Protein AF-A0A1V3XJY3-F1 (afdb_monomer)

Nearest PDB structures (foldseek):
  5b7b-assembly1_B  TM=3.762E-01  e=3.336E+00  Influenza A virus (A/Wilson-Smith/1933(H1N1))
  6h9g-assembly1_A  TM=3.964E-01  e=6.715E+00  Influenza A virus (A/Wilson-Smith/1933(H1N1))
  4bbl-assembly1_A  TM=3.964E-01  e=6.715E+00  Influenza A virus

Mean predicted aligned error: 5.42 Å

Foldseek 3Di:
DVVVLCQLCVQQALRAVCFDDDPDPPPDTDGDPVSVVCVVLCAHPVRHGHDHPVVLVVLLVPWDWDWDDDPPDPDIDIDIDDDDPSNCSSCVSVVHDDDSDDDD

Organism: Mycobacterium kansasii (NCBI:txid1768)

Secondary structure (DSSP, 8-state):
-HHHHHHHTGGGBS--SSPPPPSSTTSPPPPPHHHHHHHHHSB-TTSPBPB-HHHHHHHHTT--EEEEE-TTSS-EEEEEPPPPHHHHHHHHHTT-PPPSS---

pLDDT: mean 90.06, std 7.47, range [50.34, 96.56]

Sequence (104 aa):
MTWHLRKAWAPLTYTDEHPPTRDNPVAPAQRSPHAHTKASRHQTTDATPLRSFRALLDHLATLTRNRIRYQDTNIEIETLTEPTHDQRRAFDLIKATIPLTIAA

Structure (mmCIF, N/CA/C/O backbone):
data_AF-A0A1V3XJY3-F1
#
_entry.id   AF-A0A1V3XJY3-F1
#
loop_
_atom_site.group_PDB
_atom_site.id
_atom_site.type_symbol
_atom_site.label_atom_id
_atom_site.label_alt_id
_atom_site.label_comp_id
_atom_site.label_asym_id
_atom_site.label_entity_id
_atom_site.label_seq_id
_atom_site.pdbx_PDB_ins_code
_atom_site.Cartn_x
_atom_site.Cartn_y
_atom_site.Cartn_z
_atom_si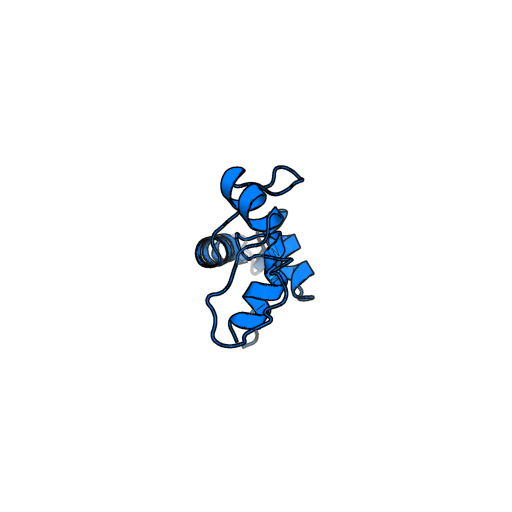te.occupancy
_atom_site.B_iso_or_equiv
_atom_site.auth_seq_id
_atom_site.auth_comp_id
_atom_site.auth_asym_id
_atom_site.auth_atom_id
_atom_site.pdbx_PDB_model_num
ATOM 1 N N . MET A 1 1 ? 6.482 -15.073 -4.087 1.00 61.75 1 MET A N 1
ATOM 2 C CA . MET A 1 1 ? 5.268 -14.234 -4.253 1.00 61.75 1 MET A CA 1
ATOM 3 C C . MET A 1 1 ? 5.535 -12.717 -4.230 1.00 61.75 1 MET A C 1
ATOM 5 O O . MET A 1 1 ? 4.597 -11.935 -4.243 1.00 61.75 1 MET A O 1
ATOM 9 N N . THR A 1 2 ? 6.792 -12.259 -4.249 1.00 86.88 2 THR A N 1
ATOM 10 C CA . THR A 1 2 ? 7.148 -10.827 -4.139 1.00 86.88 2 THR A CA 1
ATOM 11 C C . THR A 1 2 ? 6.993 -10.050 -5.447 1.00 86.88 2 THR A C 1
ATOM 13 O O . THR A 1 2 ? 6.769 -8.844 -5.420 1.00 86.88 2 THR A O 1
ATOM 16 N N . TRP A 1 3 ? 7.112 -10.725 -6.595 1.00 90.81 3 TRP A N 1
ATOM 17 C CA . TRP A 1 3 ? 7.041 -10.079 -7.9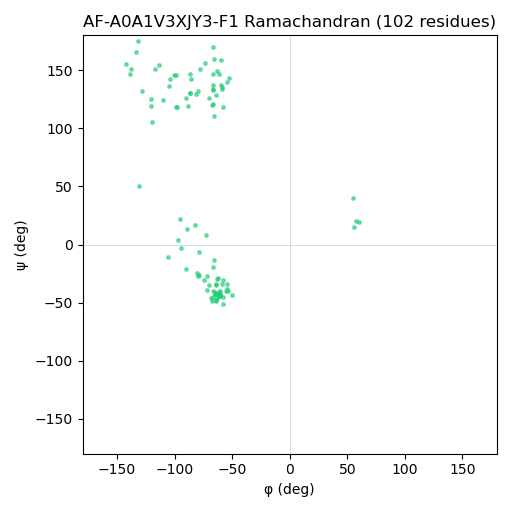09 1.00 90.81 3 TRP A CA 1
ATOM 18 C C . TRP A 1 3 ? 5.674 -9.434 -8.167 1.00 90.81 3 TRP A C 1
ATOM 20 O O . TRP A 1 3 ? 5.616 -8.271 -8.556 1.00 90.81 3 TRP A O 1
ATOM 30 N N . HIS A 1 4 ? 4.580 -10.145 -7.871 1.00 93.06 4 HIS A N 1
ATOM 31 C CA . HIS A 1 4 ? 3.222 -9.633 -8.084 1.00 93.06 4 HIS A CA 1
ATOM 32 C C . HIS A 1 4 ? 2.939 -8.375 -7.256 1.00 93.06 4 HIS A C 1
ATOM 34 O O . HIS A 1 4 ? 2.439 -7.398 -7.804 1.00 93.06 4 HIS A O 1
ATOM 40 N N . LEU A 1 5 ? 3.331 -8.357 -5.975 1.00 95.62 5 LEU A N 1
ATOM 41 C CA . LEU A 1 5 ? 3.169 -7.177 -5.118 1.00 95.62 5 LEU A CA 1
ATOM 42 C C . LEU A 1 5 ? 4.021 -6.001 -5.597 1.00 95.62 5 LEU A C 1
ATOM 44 O O . LEU A 1 5 ? 3.538 -4.877 -5.654 1.00 95.62 5 LEU A O 1
ATOM 48 N N . ARG A 1 6 ? 5.274 -6.250 -5.999 1.00 94.81 6 ARG A N 1
ATOM 49 C CA . ARG A 1 6 ? 6.141 -5.199 -6.555 1.00 94.81 6 ARG A CA 1
ATOM 50 C C . ARG A 1 6 ? 5.557 -4.588 -7.824 1.00 94.81 6 ARG A C 1
ATOM 52 O O . ARG A 1 6 ? 5.628 -3.377 -7.984 1.00 94.81 6 ARG A O 1
ATOM 59 N N . LYS A 1 7 ? 4.966 -5.412 -8.692 1.00 94.44 7 LYS A N 1
ATOM 60 C CA . LYS A 1 7 ? 4.294 -4.941 -9.905 1.00 94.44 7 LYS A CA 1
ATOM 61 C C . LYS A 1 7 ? 3.037 -4.132 -9.575 1.00 94.44 7 LYS A C 1
ATOM 63 O O . LYS A 1 7 ? 2.876 -3.040 -10.100 1.00 94.44 7 LYS A O 1
ATOM 68 N N . ALA A 1 8 ? 2.172 -4.638 -8.696 1.00 96.19 8 ALA A N 1
ATOM 69 C CA . ALA A 1 8 ? 0.925 -3.964 -8.328 1.00 96.19 8 ALA A CA 1
ATOM 70 C C . ALA A 1 8 ? 1.169 -2.628 -7.608 1.00 96.19 8 ALA A C 1
ATOM 72 O O . ALA A 1 8 ? 0.514 -1.634 -7.901 1.00 96.19 8 ALA A O 1
ATOM 73 N N . TRP A 1 9 ? 2.150 -2.576 -6.706 1.00 95.81 9 TRP A N 1
ATOM 74 C CA . TRP A 1 9 ? 2.514 -1.368 -5.958 1.00 95.81 9 TRP A CA 1
ATOM 75 C C . TRP A 1 9 ? 3.562 -0.500 -6.652 1.00 95.81 9 TRP A C 1
ATOM 77 O O . TRP A 1 9 ? 4.125 0.404 -6.027 1.00 95.81 9 TRP A O 1
ATOM 87 N N . ALA A 1 10 ? 3.842 -0.732 -7.936 1.00 95.06 10 ALA A N 1
ATOM 88 C CA . ALA A 1 10 ? 4.755 0.116 -8.685 1.00 95.06 10 ALA A CA 1
ATOM 89 C C . ALA A 1 10 ? 4.372 1.610 -8.624 1.00 95.06 10 ALA A C 1
ATOM 91 O O . ALA A 1 10 ? 5.268 2.402 -8.327 1.00 95.06 10 ALA A O 1
ATOM 92 N N . PRO A 1 11 ? 3.083 2.009 -8.692 1.00 93.56 11 PRO A N 1
ATOM 93 C CA . PRO A 1 11 ? 2.684 3.410 -8.532 1.00 93.56 11 PRO A CA 1
ATOM 94 C C . PRO A 1 11 ? 3.101 4.045 -7.195 1.00 93.56 11 PRO A C 1
ATOM 96 O O . PRO A 1 11 ? 3.412 5.231 -7.154 1.00 93.56 11 PRO A O 1
ATOM 99 N N . LEU A 1 12 ? 3.181 3.261 -6.111 1.00 94.38 12 LEU A N 1
ATOM 100 C CA . LEU A 1 12 ? 3.509 3.732 -4.753 1.00 94.38 12 LEU A CA 1
ATOM 101 C C . LEU A 1 12 ? 5.004 3.621 -4.401 1.00 94.38 12 LEU A C 1
ATOM 103 O O . LEU A 1 12 ? 5.420 4.001 -3.303 1.00 94.38 12 LEU A O 1
ATOM 107 N N . THR A 1 13 ? 5.818 3.064 -5.300 1.00 94.69 13 THR A N 1
ATOM 108 C CA . THR A 1 13 ? 7.231 2.759 -5.039 1.00 94.69 13 THR A CA 1
ATOM 109 C C . THR A 1 13 ? 8.151 3.247 -6.151 1.00 94.69 13 THR A C 1
ATOM 111 O O . THR A 1 13 ? 7.707 3.697 -7.198 1.00 94.69 13 THR A O 1
ATOM 114 N N . TYR A 1 14 ? 9.463 3.113 -5.964 1.00 94.12 14 TYR A N 1
ATOM 115 C CA . TYR A 1 14 ? 10.460 3.376 -7.014 1.00 94.12 14 TYR A CA 1
ATOM 116 C C . TYR A 1 14 ? 10.516 2.303 -8.118 1.00 94.12 14 TYR A C 1
ATOM 118 O O . TYR A 1 14 ? 11.434 2.314 -8.937 1.00 94.12 14 TYR A O 1
ATOM 126 N N . THR A 1 15 ? 9.588 1.344 -8.129 1.00 93.94 15 THR A N 1
ATOM 127 C CA . THR A 1 15 ? 9.528 0.324 -9.181 1.00 93.94 15 THR A CA 1
ATOM 128 C C . THR A 1 15 ? 9.155 0.985 -10.505 1.00 93.94 15 THR A C 1
ATOM 130 O O . THR A 1 15 ? 8.233 1.797 -10.557 1.00 93.94 15 THR A O 1
ATOM 133 N N . ASP A 1 16 ? 9.885 0.637 -11.563 1.00 92.94 16 ASP A N 1
ATOM 134 C CA . ASP A 1 16 ? 9.615 1.123 -12.913 1.00 92.94 16 ASP A CA 1
ATOM 135 C C . ASP A 1 16 ? 8.322 0.503 -13.461 1.00 92.94 16 ASP A C 1
ATOM 137 O O . ASP A 1 16 ? 8.159 -0.718 -13.467 1.00 92.94 16 ASP A O 1
ATOM 141 N N . GLU A 1 17 ? 7.406 1.358 -13.908 1.00 92.81 17 GLU A N 1
ATOM 142 C CA . GLU A 1 17 ? 6.097 0.987 -14.460 1.00 92.81 17 GLU A CA 1
ATOM 143 C C . GLU A 1 17 ? 6.152 0.766 -15.976 1.00 92.81 17 GLU A C 1
ATOM 145 O O . GLU A 1 17 ? 5.308 0.060 -16.532 1.00 92.81 17 GLU A O 1
ATOM 150 N N . HIS A 1 18 ? 7.166 1.326 -16.642 1.00 92.00 18 HIS A N 1
ATOM 151 C CA . HIS A 1 18 ? 7.305 1.314 -18.097 1.00 92.00 18 HIS A CA 1
ATOM 152 C C . HIS A 1 18 ? 8.706 0.862 -18.533 1.00 92.00 18 HIS A C 1
ATOM 154 O O . HIS A 1 18 ? 9.340 1.559 -19.330 1.00 92.00 18 HIS A O 1
ATOM 160 N N . PRO A 1 19 ? 9.222 -0.276 -18.020 1.00 89.75 19 PRO A N 1
ATOM 161 C CA . PRO A 1 19 ? 10.544 -0.745 -18.405 1.00 89.75 19 PRO A CA 1
ATOM 162 C C . PRO A 1 19 ? 10.597 -0.962 -19.928 1.00 89.75 19 PRO A C 1
ATOM 164 O O . PRO A 1 19 ? 9.661 -1.541 -20.489 1.00 89.75 19 PRO A O 1
ATOM 167 N N . PRO A 1 20 ? 11.665 -0.512 -20.610 1.00 91.50 20 PRO A N 1
ATOM 168 C CA . PRO A 1 20 ? 11.796 -0.682 -22.050 1.00 91.50 20 PRO A CA 1
ATOM 169 C C . PRO A 1 20 ? 11.872 -2.166 -22.430 1.00 91.50 20 PRO A C 1
ATOM 171 O O . PRO A 1 20 ? 12.395 -2.997 -21.678 1.00 91.50 20 PRO A O 1
ATOM 174 N N . THR A 1 21 ? 11.374 -2.494 -23.624 1.00 90.19 21 THR A N 1
ATOM 175 C CA . THR A 1 21 ? 11.513 -3.833 -24.207 1.00 90.19 21 THR A CA 1
ATOM 176 C C . THR A 1 21 ? 12.991 -4.181 -24.356 1.00 90.19 21 THR A C 1
ATOM 178 O O . THR A 1 21 ? 13.802 -3.346 -24.752 1.00 90.19 21 THR A O 1
ATOM 181 N N . ARG A 1 22 ? 13.353 -5.419 -24.013 1.00 88.12 22 ARG A N 1
ATOM 182 C CA . ARG A 1 22 ? 14.727 -5.915 -24.129 1.00 88.12 22 ARG A CA 1
ATOM 183 C C . ARG A 1 22 ? 14.867 -6.712 -25.415 1.00 88.12 22 ARG A C 1
ATOM 185 O O . ARG A 1 22 ? 14.257 -7.769 -25.530 1.00 88.12 22 ARG A O 1
ATOM 192 N N . ASP A 1 23 ? 15.731 -6.250 -26.310 1.00 89.25 23 ASP A N 1
ATOM 193 C CA . ASP A 1 23 ? 16.086 -6.994 -27.527 1.00 89.25 23 ASP A CA 1
ATOM 194 C C . ASP A 1 23 ? 16.955 -8.219 -27.211 1.00 89.25 23 ASP A C 1
ATOM 196 O O . ASP A 1 23 ? 16.928 -9.223 -27.918 1.00 89.25 23 ASP A O 1
ATOM 200 N N . ASN A 1 24 ? 17.712 -8.156 -26.110 1.00 90.69 24 ASN A N 1
ATOM 201 C CA . ASN A 1 24 ? 18.543 -9.246 -25.620 1.00 90.69 24 ASN A CA 1
ATOM 202 C C . ASN A 1 24 ? 18.109 -9.655 -24.194 1.00 90.69 24 ASN A C 1
ATOM 204 O O . ASN A 1 24 ? 18.210 -8.843 -23.262 1.00 90.69 24 ASN A O 1
ATOM 208 N N . PRO A 1 25 ? 17.678 -10.916 -23.980 1.00 86.94 25 PRO A N 1
ATOM 209 C CA . PRO A 1 25 ? 17.173 -11.382 -22.689 1.00 86.94 25 PRO A CA 1
ATOM 210 C C . PRO A 1 25 ? 18.234 -11.420 -21.580 1.00 86.94 25 PRO A C 1
ATOM 212 O O . PRO A 1 25 ? 17.874 -11.419 -20.402 1.00 86.94 25 PRO A O 1
ATOM 215 N N . VAL A 1 26 ? 19.529 -11.420 -21.920 1.00 91.56 26 VAL A N 1
ATOM 216 C CA . VAL A 1 26 ? 20.637 -11.448 -20.947 1.00 91.56 26 VAL A CA 1
ATOM 217 C C . VAL A 1 26 ? 21.364 -10.107 -20.799 1.00 91.56 26 VAL A C 1
ATOM 219 O O . VAL A 1 26 ? 22.120 -9.936 -19.847 1.00 91.56 26 VAL A O 1
ATOM 222 N N . ALA A 1 27 ? 21.111 -9.122 -21.669 1.00 91.31 27 ALA A N 1
ATOM 223 C CA . ALA A 1 27 ? 21.690 -7.779 -21.534 1.00 91.31 27 ALA A CA 1
ATOM 224 C C . ALA A 1 27 ? 21.144 -7.048 -20.291 1.00 91.31 27 ALA A C 1
ATOM 226 O O . ALA A 1 27 ? 19.974 -7.238 -19.979 1.00 91.31 27 ALA A O 1
ATOM 227 N N . PRO A 1 28 ? 21.906 -6.192 -19.588 1.00 90.62 28 PRO A N 1
ATOM 228 C CA . PRO A 1 28 ? 21.436 -5.519 -18.372 1.00 90.62 28 PRO A CA 1
ATOM 229 C C . PRO A 1 28 ? 20.104 -4.772 -18.542 1.00 90.62 28 PRO A C 1
ATOM 231 O O . PRO A 1 28 ? 19.853 -4.150 -19.575 1.00 90.62 28 PRO A O 1
ATOM 234 N N . ALA A 1 29 ? 19.258 -4.798 -17.508 1.00 90.19 29 ALA A N 1
ATOM 235 C CA . ALA A 1 29 ? 17.988 -4.077 -17.517 1.00 90.19 29 ALA A CA 1
ATOM 236 C C . ALA A 1 29 ? 18.213 -2.556 -17.531 1.00 90.19 29 ALA A C 1
ATOM 238 O O . ALA A 1 29 ? 18.985 -2.033 -16.726 1.00 90.19 29 ALA A O 1
ATOM 239 N N . GLN A 1 30 ? 17.504 -1.858 -18.415 1.00 93.06 30 GLN A N 1
ATOM 240 C CA . GLN A 1 30 ? 17.526 -0.399 -18.513 1.00 93.06 30 GLN A CA 1
ATOM 241 C C . GLN A 1 30 ? 16.313 0.195 -17.797 1.00 93.06 30 GLN A C 1
ATOM 243 O O . GLN A 1 30 ? 15.240 -0.408 -17.785 1.00 93.06 30 GLN A O 1
ATOM 248 N N . ARG A 1 31 ? 16.486 1.371 -17.188 1.00 93.00 31 ARG A N 1
ATOM 249 C CA . ARG A 1 31 ? 15.386 2.126 -16.574 1.00 93.00 31 ARG A CA 1
ATOM 250 C C . ARG A 1 31 ? 14.709 3.004 -17.618 1.00 93.00 31 ARG A C 1
ATOM 252 O O . ARG A 1 31 ? 15.365 3.526 -18.516 1.00 93.00 31 ARG A O 1
ATOM 259 N N . SER A 1 32 ? 13.407 3.199 -17.473 1.00 94.38 32 SER A N 1
ATOM 260 C CA . SER A 1 32 ? 12.646 4.124 -18.303 1.00 94.38 32 SER A CA 1
ATOM 261 C C . SER A 1 32 ? 12.935 5.589 -17.940 1.00 94.38 32 SER A C 1
ATOM 263 O O . SER A 1 32 ? 13.296 5.889 -16.794 1.00 94.38 32 SER A O 1
ATOM 265 N N . PRO A 1 33 ? 12.720 6.540 -18.870 1.00 93.62 33 PRO A N 1
ATOM 266 C CA . PRO A 1 33 ? 12.760 7.968 -18.550 1.00 93.62 33 PRO A CA 1
ATOM 267 C C . PRO A 1 33 ? 11.814 8.334 -17.398 1.00 93.62 33 PRO A C 1
ATOM 269 O O . PRO A 1 33 ? 12.189 9.094 -16.508 1.00 93.62 33 PRO A O 1
ATOM 272 N N . HIS A 1 34 ? 10.627 7.717 -17.355 1.00 90.62 34 HIS A N 1
ATOM 273 C CA . HIS A 1 34 ? 9.666 7.905 -16.269 1.00 90.62 34 HIS A CA 1
ATOM 274 C C . HIS A 1 34 ? 10.251 7.482 -14.915 1.00 90.62 34 HIS A C 1
ATOM 276 O O . HIS A 1 34 ? 10.151 8.226 -13.942 1.00 90.62 34 HIS A O 1
ATOM 282 N N . ALA A 1 35 ? 10.929 6.333 -14.844 1.00 92.19 35 ALA A N 1
ATOM 283 C CA . ALA A 1 35 ? 11.587 5.888 -13.619 1.00 92.19 35 ALA A CA 1
ATOM 284 C C . ALA A 1 35 ? 12.729 6.818 -13.183 1.00 92.19 35 ALA A C 1
ATOM 286 O O . ALA A 1 35 ? 12.915 7.021 -11.982 1.00 92.19 35 ALA A O 1
ATOM 287 N N . HIS A 1 36 ? 13.463 7.419 -14.125 1.00 94.06 36 HIS A N 1
ATOM 288 C CA . HIS A 1 36 ? 14.466 8.438 -13.806 1.00 94.06 36 HIS A CA 1
ATOM 289 C C . HIS A 1 36 ? 13.834 9.693 -13.190 1.00 94.06 36 HIS A C 1
ATOM 291 O O . HIS A 1 36 ? 14.267 10.114 -12.118 1.00 94.06 36 HIS A O 1
ATOM 297 N N . THR A 1 37 ? 12.777 10.239 -13.798 1.00 91.06 37 THR A N 1
ATOM 298 C CA . THR A 1 37 ? 12.036 11.396 -13.261 1.00 91.06 37 THR A CA 1
ATOM 299 C C . THR A 1 37 ? 11.422 11.098 -11.892 1.00 91.06 3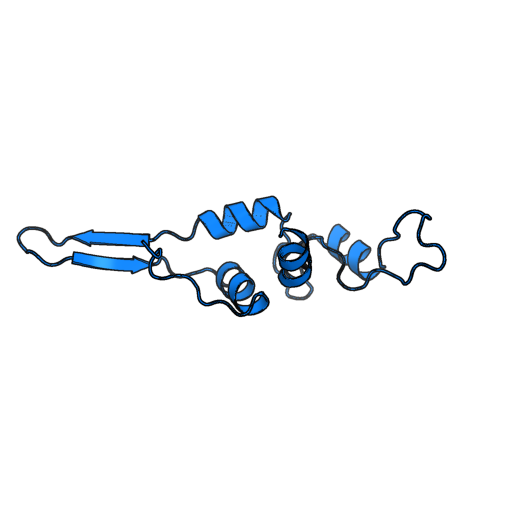7 THR A C 1
ATOM 301 O O . THR A 1 37 ? 11.495 11.904 -10.964 1.00 91.06 37 THR A O 1
ATOM 304 N N . LYS A 1 38 ? 10.840 9.907 -11.745 1.00 90.25 38 LYS A N 1
ATOM 305 C CA . LYS A 1 38 ? 10.238 9.425 -10.503 1.00 90.25 38 LYS A CA 1
ATOM 306 C C . LYS A 1 38 ? 11.273 9.336 -9.377 1.00 90.25 38 LYS A C 1
ATOM 308 O O . LYS A 1 38 ? 11.024 9.791 -8.261 1.00 90.25 38 LYS A O 1
ATOM 313 N N . ALA A 1 39 ? 12.455 8.796 -9.680 1.00 91.69 39 ALA A N 1
ATOM 314 C CA . ALA A 1 39 ? 13.562 8.713 -8.737 1.00 91.69 39 ALA A CA 1
ATOM 315 C C . ALA A 1 39 ? 14.120 10.094 -8.369 1.00 91.69 39 ALA A C 1
ATOM 317 O O . ALA A 1 39 ? 14.389 10.319 -7.197 1.00 91.69 39 ALA A O 1
ATOM 318 N N . SER A 1 40 ? 14.248 11.023 -9.324 1.00 92.81 40 SER A N 1
ATOM 319 C CA . SER A 1 40 ? 14.774 12.366 -9.044 1.00 92.81 40 SER A CA 1
ATOM 320 C C . SER A 1 40 ? 13.814 13.220 -8.216 1.00 92.81 40 SER A C 1
ATOM 322 O O . SER A 1 40 ? 14.254 14.022 -7.399 1.00 92.81 40 SER A O 1
ATOM 324 N N . ARG A 1 41 ? 12.499 13.066 -8.418 1.00 90.69 41 ARG A N 1
ATOM 325 C CA . ARG A 1 41 ? 11.477 13.839 -7.696 1.00 90.69 41 ARG A CA 1
ATOM 326 C C . ARG A 1 41 ? 11.189 13.284 -6.298 1.00 90.69 41 ARG A C 1
ATOM 328 O O . ARG A 1 41 ? 10.697 14.022 -5.452 1.00 90.69 41 ARG A O 1
ATOM 335 N N . HIS A 1 42 ? 11.442 11.993 -6.062 1.00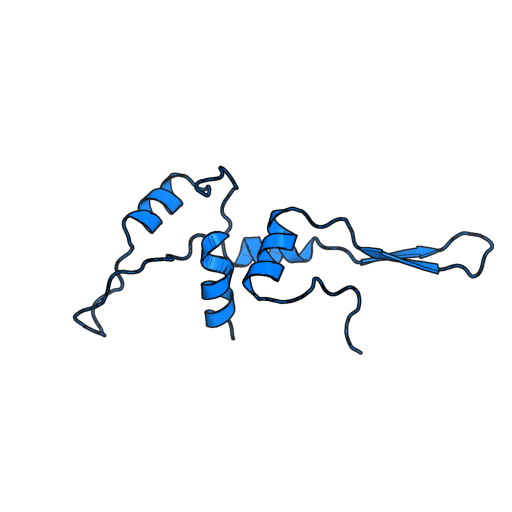 91.25 42 HIS A N 1
ATOM 336 C CA . HIS A 1 42 ? 11.063 11.273 -4.835 1.00 91.25 42 HIS A CA 1
ATOM 337 C C . HIS A 1 42 ? 9.558 11.326 -4.494 1.00 91.25 42 HIS A C 1
ATOM 339 O O . HIS A 1 42 ? 9.144 10.977 -3.387 1.00 91.25 42 HIS A O 1
ATOM 345 N N . GLN A 1 43 ? 8.720 11.729 -5.449 1.00 88.19 43 GLN A N 1
ATOM 346 C CA . GLN A 1 43 ? 7.273 11.849 -5.307 1.00 88.19 43 GLN A CA 1
ATOM 347 C C . GLN A 1 43 ? 6.580 11.419 -6.603 1.00 88.19 43 GLN A C 1
ATOM 349 O O . GLN A 1 43 ? 7.171 11.487 -7.684 1.00 88.19 43 GLN A O 1
ATOM 354 N N . THR A 1 44 ? 5.323 10.996 -6.496 1.00 80.69 44 THR A N 1
ATOM 355 C CA . THR A 1 44 ? 4.428 10.772 -7.635 1.00 80.69 44 THR A CA 1
ATOM 356 C C . THR A 1 44 ? 4.088 12.095 -8.331 1.00 80.69 44 THR A C 1
ATOM 358 O O . THR A 1 44 ? 4.364 13.187 -7.819 1.00 80.69 44 THR A O 1
ATOM 361 N N . THR A 1 45 ? 3.453 12.002 -9.502 1.00 77.94 45 THR A N 1
ATOM 362 C CA . THR A 1 45 ? 2.886 13.156 -10.221 1.00 77.94 45 THR A CA 1
ATOM 363 C C . THR A 1 45 ? 1.915 13.953 -9.342 1.00 77.94 45 THR A C 1
ATOM 365 O O . THR A 1 45 ? 1.919 15.178 -9.390 1.00 77.94 45 THR A O 1
ATOM 368 N N . ASP A 1 46 ? 1.190 13.267 -8.454 1.00 80.06 46 ASP A N 1
ATOM 369 C CA . ASP A 1 46 ? 0.234 13.846 -7.498 1.00 80.06 46 ASP A CA 1
ATOM 370 C C . ASP A 1 46 ? 0.909 14.393 -6.217 1.00 80.06 46 ASP A C 1
ATOM 372 O O . ASP A 1 46 ? 0.261 14.564 -5.188 1.00 80.06 46 ASP A O 1
ATOM 376 N N . ALA A 1 47 ? 2.231 14.614 -6.240 1.00 81.69 47 ALA A N 1
ATOM 377 C CA . ALA A 1 47 ? 3.047 15.069 -5.106 1.00 81.69 47 ALA A CA 1
ATOM 378 C C . ALA A 1 47 ? 3.037 14.141 -3.870 1.00 81.69 47 ALA A C 1
ATOM 380 O O . ALA A 1 47 ? 3.415 14.545 -2.770 1.00 81.69 47 ALA A O 1
ATOM 381 N N . THR A 1 48 ? 2.661 12.869 -4.034 1.00 81.69 48 THR A N 1
ATOM 382 C CA . THR A 1 48 ? 2.709 11.880 -2.949 1.00 81.69 48 THR A CA 1
ATOM 383 C C . THR A 1 48 ? 4.132 11.328 -2.789 1.00 81.69 48 THR A C 1
ATOM 385 O O . THR A 1 48 ? 4.703 10.873 -3.781 1.00 81.69 48 THR A O 1
ATOM 388 N N . PRO A 1 49 ? 4.729 11.307 -1.584 1.00 88.56 49 PRO A N 1
ATOM 389 C CA . PRO A 1 49 ? 6.060 10.739 -1.366 1.00 88.56 49 PRO A CA 1
ATOM 390 C C . PRO A 1 49 ? 6.167 9.265 -1.760 1.00 88.56 49 PRO A C 1
ATOM 392 O O . PRO A 1 49 ? 5.343 8.433 -1.379 1.00 88.56 49 PRO A O 1
ATOM 395 N N . LEU A 1 50 ? 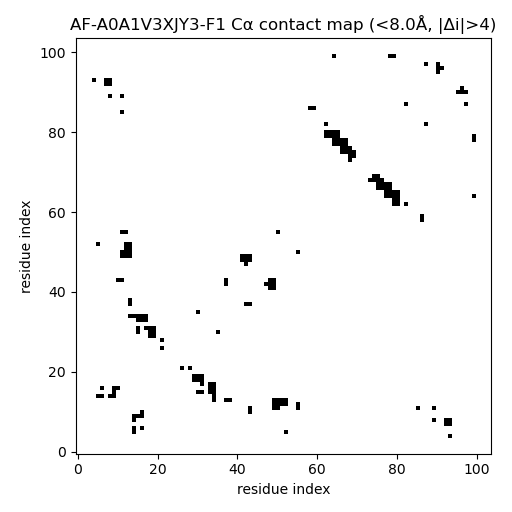7.231 8.924 -2.484 1.00 92.44 50 LEU A N 1
ATOM 396 C CA . LEU A 1 50 ? 7.520 7.546 -2.865 1.00 92.44 50 LEU A CA 1
ATOM 397 C C . LEU A 1 50 ? 8.298 6.814 -1.781 1.00 92.44 50 LEU A C 1
ATOM 399 O O . LEU A 1 50 ? 9.226 7.351 -1.173 1.00 92.44 50 LEU A O 1
ATOM 403 N N . ARG A 1 51 ? 7.977 5.531 -1.606 1.00 93.62 51 ARG A N 1
ATOM 404 C CA . ARG A 1 51 ? 8.646 4.644 -0.650 1.00 93.62 51 ARG A CA 1
ATOM 405 C C . ARG A 1 51 ? 9.420 3.535 -1.354 1.00 93.62 51 ARG A C 1
ATOM 407 O O . ARG A 1 51 ? 9.108 3.113 -2.468 1.00 93.62 51 ARG A O 1
ATOM 414 N N . SER A 1 52 ? 10.452 3.019 -0.689 1.00 94.75 52 SER A N 1
ATOM 415 C CA . SER A 1 52 ? 10.990 1.710 -1.065 1.00 94.75 52 SER A CA 1
ATOM 416 C C . SER A 1 52 ? 9.934 0.635 -0.785 1.00 94.75 52 SER A C 1
ATOM 418 O O . SER A 1 52 ? 9.036 0.837 0.029 1.00 94.75 52 SER A O 1
ATOM 420 N N . PHE A 1 53 ? 10.040 -0.534 -1.420 1.00 94.50 53 PHE A N 1
ATOM 421 C CA . PHE A 1 53 ? 9.109 -1.638 -1.151 1.00 94.50 53 PHE A CA 1
ATOM 422 C C . PHE A 1 53 ? 9.059 -2.009 0.341 1.00 94.50 53 PHE A C 1
ATOM 424 O O . PHE A 1 53 ? 7.985 -2.248 0.880 1.00 94.50 53 PHE A O 1
ATOM 431 N N . ARG A 1 54 ? 10.216 -2.010 1.020 1.00 95.31 54 ARG A N 1
ATOM 432 C CA . ARG A 1 54 ? 10.286 -2.293 2.458 1.00 95.31 54 ARG A CA 1
ATOM 433 C C . ARG A 1 54 ? 9.639 -1.183 3.282 1.00 95.31 54 ARG A C 1
ATOM 435 O O . ARG A 1 54 ? 8.798 -1.486 4.109 1.00 95.31 54 ARG A O 1
ATOM 442 N N . ALA A 1 55 ? 9.931 0.079 2.973 1.00 95.75 55 ALA A N 1
ATOM 443 C CA . ALA A 1 55 ? 9.304 1.208 3.656 1.00 95.75 55 ALA A CA 1
ATOM 444 C C . ALA A 1 55 ? 7.781 1.262 3.434 1.00 95.75 55 ALA A C 1
ATOM 446 O O . ALA A 1 55 ? 7.055 1.732 4.302 1.00 95.75 55 ALA A O 1
ATOM 447 N N . LEU A 1 56 ? 7.275 0.778 2.291 1.00 95.50 56 LEU A N 1
ATOM 448 C CA . LEU A 1 56 ? 5.836 0.618 2.087 1.00 95.50 56 LEU A CA 1
ATOM 449 C C . LEU A 1 56 ? 5.266 -0.459 3.016 1.00 95.50 56 LEU A C 1
ATOM 451 O O . LEU A 1 56 ? 4.246 -0.209 3.640 1.00 95.50 56 LEU A O 1
ATOM 455 N N . LEU A 1 57 ? 5.922 -1.615 3.150 1.00 95.19 57 LEU A N 1
ATOM 456 C CA . LEU A 1 57 ? 5.500 -2.642 4.110 1.00 95.19 57 LEU A CA 1
ATOM 457 C C . LEU A 1 57 ? 5.533 -2.128 5.552 1.00 95.19 57 LEU A C 1
ATOM 459 O O . LEU A 1 57 ? 4.573 -2.346 6.282 1.00 95.19 57 LEU A O 1
ATOM 463 N N . ASP A 1 58 ? 6.587 -1.406 5.933 1.00 96.38 58 ASP A N 1
ATOM 464 C CA . ASP A 1 58 ? 6.704 -0.800 7.261 1.00 96.38 58 ASP A CA 1
ATOM 465 C C . ASP A 1 58 ? 5.571 0.218 7.493 1.00 96.38 58 ASP A C 1
ATOM 467 O O . ASP A 1 58 ? 4.948 0.225 8.550 1.00 96.38 58 ASP A O 1
ATOM 471 N N . HIS A 1 59 ? 5.225 1.021 6.477 1.00 94.94 59 HIS A N 1
ATOM 472 C CA . HIS A 1 59 ? 4.080 1.940 6.529 1.00 94.94 59 HIS A CA 1
ATOM 473 C C . HIS A 1 59 ? 2.741 1.203 6.644 1.00 94.94 59 HIS A C 1
ATOM 475 O O . HIS A 1 59 ? 1.881 1.598 7.429 1.00 94.94 59 HIS A O 1
ATOM 481 N N . LEU A 1 60 ? 2.538 0.117 5.895 1.00 94.00 60 LEU A N 1
ATOM 482 C CA . LEU A 1 60 ? 1.330 -0.707 6.006 1.00 94.00 60 LEU A CA 1
ATOM 483 C C . LEU A 1 60 ? 1.216 -1.373 7.383 1.00 94.00 60 LEU A C 1
ATOM 485 O O . LEU A 1 60 ? 0.112 -1.471 7.910 1.00 94.00 60 LEU A O 1
ATOM 489 N N . ALA A 1 61 ? 2.338 -1.761 7.993 1.00 92.81 61 ALA A N 1
ATOM 490 C CA . ALA A 1 61 ? 2.380 -2.352 9.330 1.00 92.81 61 ALA A CA 1
ATOM 491 C C . ALA A 1 61 ? 1.947 -1.381 10.445 1.00 92.81 61 ALA A C 1
ATOM 493 O O . ALA A 1 61 ? 1.675 -1.819 11.559 1.00 92.81 61 ALA A O 1
ATOM 494 N N . THR A 1 62 ? 1.847 -0.078 10.154 1.00 92.69 62 THR A N 1
ATOM 495 C CA . THR A 1 62 ? 1.295 0.915 11.093 1.00 92.69 62 THR A CA 1
ATOM 496 C C . THR A 1 62 ? -0.233 0.924 11.156 1.00 92.69 62 THR A C 1
ATOM 498 O O . THR A 1 62 ? -0.789 1.612 12.007 1.00 92.69 62 THR A O 1
ATOM 501 N N . LEU A 1 63 ? -0.929 0.171 10.294 1.00 91.50 63 LEU A N 1
ATOM 502 C CA . LEU A 1 63 ? -2.361 -0.075 10.464 1.00 91.50 63 LEU A CA 1
ATOM 503 C C . LEU A 1 63 ? -2.568 -0.905 11.731 1.00 91.50 63 LEU A C 1
ATOM 505 O O . LEU A 1 63 ? -2.208 -2.083 11.765 1.00 91.50 63 LEU A O 1
ATOM 509 N N . THR A 1 64 ? -3.158 -0.303 12.764 1.00 88.75 64 THR A N 1
ATOM 510 C CA . THR A 1 64 ? -3.402 -1.001 14.027 1.00 88.75 64 THR A CA 1
ATOM 511 C C . THR A 1 64 ? -4.865 -1.378 14.177 1.00 88.75 64 THR A C 1
ATOM 513 O O . THR A 1 64 ? -5.785 -0.594 13.927 1.00 88.75 64 THR A O 1
ATOM 516 N N . ARG A 1 65 ? -5.077 -2.613 14.631 1.00 87.75 65 ARG A N 1
ATOM 517 C CA . ARG A 1 65 ? -6.363 -3.078 15.140 1.00 87.75 65 ARG A CA 1
ATOM 518 C C . ARG A 1 65 ? -6.410 -2.773 16.628 1.00 87.75 65 ARG A C 1
ATOM 520 O O . ARG A 1 65 ? -5.584 -3.268 17.392 1.00 87.75 65 ARG A O 1
ATOM 527 N N . ASN A 1 66 ? -7.373 -1.961 17.024 1.00 87.88 66 ASN A N 1
ATOM 528 C CA . ASN A 1 66 ? -7.591 -1.568 18.403 1.00 87.88 66 ASN A CA 1
ATOM 529 C C . ASN A 1 66 ? -8.788 -2.336 18.965 1.00 87.88 66 ASN A C 1
ATOM 531 O O . ASN A 1 66 ? -9.790 -2.555 18.284 1.00 87.88 66 ASN A O 1
ATOM 535 N N . ARG A 1 67 ? -8.678 -2.721 20.233 1.00 88.69 67 ARG A N 1
ATOM 536 C CA . ARG A 1 67 ? -9.717 -3.421 20.985 1.00 88.69 67 ARG A CA 1
ATOM 537 C C . ARG A 1 67 ? -10.083 -2.553 22.176 1.00 88.69 67 ARG A C 1
ATOM 539 O O . ARG A 1 67 ? -9.282 -2.393 23.095 1.00 88.69 67 ARG A O 1
ATOM 546 N N . ILE A 1 68 ? -11.245 -1.919 22.105 1.00 89.69 68 ILE A N 1
ATOM 547 C CA . ILE A 1 68 ? -11.705 -0.938 23.086 1.00 89.69 68 ILE A CA 1
ATOM 548 C C . ILE A 1 68 ? -12.663 -1.645 24.041 1.00 89.69 68 ILE A C 1
ATOM 550 O O . ILE A 1 68 ? -13.706 -2.136 23.618 1.00 89.69 68 ILE A O 1
ATOM 554 N N . ARG A 1 69 ? -12.311 -1.689 25.329 1.00 92.94 69 ARG A N 1
ATOM 555 C CA . ARG A 1 69 ? -13.154 -2.246 26.394 1.00 92.94 69 ARG A CA 1
ATOM 556 C C . ARG A 1 69 ? -13.655 -1.122 27.288 1.00 92.94 69 ARG A C 1
ATOM 558 O O . ARG A 1 69 ? -12.845 -0.382 27.848 1.00 92.94 69 ARG A O 1
ATOM 565 N N . TYR A 1 70 ? -14.968 -1.020 27.448 1.00 92.75 70 TYR A N 1
ATOM 566 C CA . TYR A 1 70 ? -15.564 -0.061 28.374 1.00 92.75 70 TYR A CA 1
ATOM 567 C C . TYR A 1 70 ? -15.479 -0.602 29.801 1.00 92.75 70 TYR A C 1
ATOM 569 O O . TYR A 1 70 ? -15.799 -1.765 30.055 1.00 92.75 70 TYR A O 1
ATOM 577 N N . GLN A 1 71 ? -15.022 0.236 30.731 1.00 91.94 71 GLN A N 1
ATOM 578 C CA . GLN A 1 71 ? -14.970 -0.124 32.147 1.00 91.94 71 GLN A CA 1
ATOM 579 C C . GLN A 1 71 ? -16.380 -0.411 32.676 1.00 91.94 71 GLN A C 1
ATOM 581 O O . GLN A 1 71 ? -17.354 0.155 32.187 1.00 91.94 71 GLN A O 1
ATOM 586 N N . ASP A 1 72 ? -16.467 -1.343 33.624 1.00 91.62 72 ASP A N 1
ATOM 587 C CA . ASP A 1 72 ? -17.708 -1.753 34.298 1.00 91.62 72 ASP A CA 1
ATOM 588 C C . ASP A 1 72 ? -18.832 -2.258 33.375 1.00 91.62 72 ASP A C 1
ATOM 590 O O . ASP A 1 72 ? -19.996 -2.342 33.763 1.00 91.62 72 ASP A O 1
ATOM 594 N N . THR A 1 73 ? -18.481 -2.671 32.154 1.00 91.56 73 THR A N 1
ATOM 595 C CA . THR A 1 73 ? -19.384 -3.355 31.223 1.00 91.56 73 THR A CA 1
ATOM 596 C C . THR A 1 73 ? -18.701 -4.580 30.615 1.00 91.56 73 THR A C 1
ATOM 598 O O . THR A 1 73 ? -17.478 -4.722 30.669 1.00 91.56 73 THR A O 1
ATOM 601 N N . ASN A 1 74 ? -19.493 -5.447 29.982 1.00 88.62 74 ASN A N 1
ATOM 602 C CA . ASN A 1 74 ? -18.981 -6.532 29.141 1.00 88.62 74 ASN A CA 1
ATOM 603 C C . ASN A 1 74 ? -18.931 -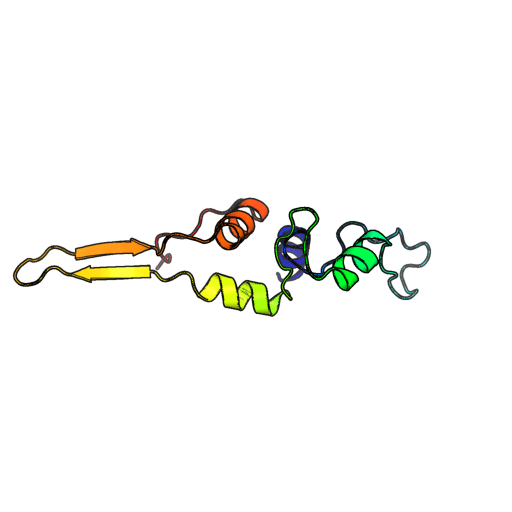6.139 27.649 1.00 88.62 74 ASN A C 1
ATOM 605 O O . ASN A 1 74 ? -18.997 -7.003 26.778 1.00 88.62 74 ASN A O 1
ATOM 609 N N . ILE A 1 75 ? -18.900 -4.835 27.344 1.00 91.50 75 ILE A N 1
ATOM 610 C CA . ILE A 1 75 ? -18.902 -4.324 25.971 1.00 91.50 75 ILE A CA 1
ATOM 611 C C . ILE A 1 75 ? -17.462 -4.177 25.486 1.00 91.50 75 ILE A C 1
ATOM 613 O O . ILE A 1 75 ? -16.643 -3.474 26.088 1.00 91.50 75 ILE A O 1
ATOM 617 N N . GLU A 1 76 ? -17.186 -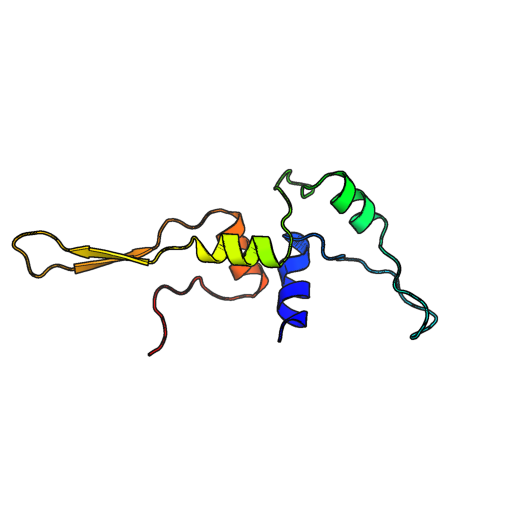4.802 24.347 1.00 90.38 76 GLU A N 1
ATOM 618 C CA . GLU A 1 76 ? -15.919 -4.721 23.638 1.00 90.38 76 GLU A CA 1
ATOM 619 C C . GLU A 1 76 ? -16.170 -4.357 22.176 1.00 90.38 76 GLU A C 1
ATOM 621 O O . GLU A 1 76 ? -17.036 -4.938 21.522 1.00 90.38 76 GLU A O 1
ATOM 626 N N . ILE A 1 77 ? -15.425 -3.374 21.672 1.00 89.00 77 ILE A N 1
ATOM 627 C CA . ILE A 1 77 ? -15.513 -2.921 20.286 1.00 89.00 77 ILE A CA 1
ATOM 628 C C . ILE A 1 77 ? -14.156 -3.104 19.625 1.00 89.00 77 ILE A C 1
ATOM 630 O O . ILE A 1 77 ? -13.137 -2.581 20.084 1.00 89.00 77 ILE A O 1
ATOM 634 N N . GLU A 1 78 ? -14.156 -3.815 18.507 1.00 87.56 78 GLU A N 1
ATOM 635 C CA . GLU A 1 78 ? -13.016 -3.858 17.608 1.00 87.56 78 GLU A CA 1
ATOM 636 C C . GLU A 1 78 ? -13.095 -2.691 16.629 1.00 87.56 78 GLU A C 1
ATOM 638 O O . GLU A 1 78 ? -14.124 -2.455 15.998 1.00 87.56 78 GLU A O 1
ATOM 643 N N . THR A 1 79 ? -12.000 -1.953 16.493 1.00 86.25 79 THR A N 1
ATOM 644 C CA . THR A 1 79 ? -11.894 -0.867 15.522 1.00 86.25 79 THR A CA 1
ATOM 645 C C . THR A 1 79 ? -10.535 -0.897 14.843 1.00 86.25 79 THR A C 1
ATOM 647 O O . THR A 1 79 ? -9.542 -1.340 15.420 1.00 86.25 79 THR A O 1
ATOM 650 N N . LEU A 1 80 ? -10.475 -0.422 13.607 1.00 86.31 80 LEU A N 1
ATOM 651 C CA . LEU A 1 80 ? -9.216 -0.165 12.921 1.00 86.31 80 LEU A CA 1
ATOM 652 C C . LEU A 1 80 ? -8.902 1.321 12.984 1.00 86.31 80 LEU A C 1
ATOM 654 O O . LEU A 1 80 ? -9.800 2.159 12.910 1.00 86.31 80 LEU A O 1
ATOM 658 N N . THR A 1 81 ? -7.616 1.652 13.067 1.00 89.44 81 THR A N 1
ATOM 659 C CA . THR A 1 81 ? -7.167 3.013 12.761 1.00 89.44 81 THR A CA 1
ATOM 660 C C . THR A 1 81 ? -7.634 3.417 11.375 1.00 89.44 81 THR A C 1
ATOM 662 O O . THR A 1 81 ? -7.554 2.608 10.447 1.00 89.44 81 THR A O 1
ATOM 665 N N . GLU A 1 82 ? -8.064 4.670 11.222 1.00 91.94 82 GLU A N 1
ATOM 666 C CA . GLU A 1 82 ? -8.410 5.197 9.910 1.00 91.94 82 GLU A CA 1
ATOM 667 C C . GLU A 1 82 ? -7.193 5.086 8.971 1.00 91.94 82 GLU A C 1
ATOM 669 O O . GLU A 1 82 ? -6.150 5.688 9.244 1.00 91.94 82 GLU A O 1
ATOM 674 N N . PRO A 1 83 ? -7.287 4.320 7.868 1.00 93.12 83 PRO A N 1
ATOM 675 C CA . PRO A 1 83 ? -6.159 4.145 6.968 1.00 93.12 83 PRO A CA 1
ATOM 676 C C . PRO A 1 83 ? -5.811 5.461 6.276 1.00 93.12 83 PRO A C 1
ATOM 678 O O . PRO A 1 83 ? -6.698 6.146 5.760 1.00 93.12 83 PRO A O 1
ATOM 681 N N . THR A 1 84 ? -4.521 5.771 6.173 1.00 92.25 84 THR A N 1
ATOM 682 C CA . THR A 1 84 ? -4.021 6.854 5.312 1.00 92.25 84 THR A CA 1
ATOM 683 C C . THR A 1 84 ? -4.394 6.605 3.848 1.00 92.25 84 THR A C 1
ATOM 685 O O . THR A 1 84 ? -4.619 5.463 3.436 1.00 92.25 84 THR A O 1
ATOM 688 N N . HIS A 1 85 ? -4.409 7.662 3.032 1.00 91.88 85 HIS A N 1
ATOM 689 C CA . HIS A 1 85 ? -4.676 7.553 1.593 1.00 91.88 85 HIS A CA 1
ATOM 690 C C . HIS A 1 85 ? -3.803 6.480 0.912 1.00 91.88 85 HIS A C 1
ATOM 692 O O . HIS A 1 85 ? -4.305 5.648 0.159 1.00 91.88 85 HIS A O 1
ATOM 698 N N . ASP A 1 86 ? -2.512 6.429 1.245 1.00 91.75 86 ASP A N 1
ATOM 699 C CA . ASP A 1 86 ? -1.578 5.488 0.621 1.00 91.75 86 ASP A CA 1
ATOM 700 C C . ASP A 1 86 ? -1.756 4.047 1.109 1.00 91.75 86 ASP A C 1
ATOM 702 O O . ASP A 1 86 ? -1.530 3.111 0.342 1.00 91.75 86 ASP A O 1
ATOM 706 N N . GLN A 1 87 ? -2.190 3.856 2.360 1.00 94.12 87 GLN A N 1
ATOM 707 C CA . GLN A 1 87 ? -2.588 2.539 2.860 1.00 94.12 87 GLN A CA 1
ATOM 708 C C . GLN A 1 87 ? -3.808 2.025 2.092 1.00 94.12 87 GLN A C 1
ATOM 710 O O . GLN A 1 87 ? -3.755 0.907 1.593 1.00 94.12 87 GLN A O 1
ATOM 715 N N . ARG A 1 88 ? -4.859 2.841 1.907 1.00 94.88 88 ARG A N 1
ATOM 716 C CA . ARG A 1 88 ? -6.038 2.454 1.098 1.00 94.88 88 ARG A CA 1
ATOM 717 C C . ARG A 1 88 ? -5.632 2.092 -0.325 1.00 94.88 88 ARG A C 1
ATOM 719 O O . ARG A 1 88 ? -5.880 0.976 -0.775 1.00 94.88 88 ARG A O 1
ATOM 726 N N . ARG A 1 89 ? -4.875 2.983 -0.972 1.00 95.31 89 ARG A N 1
ATOM 727 C CA . ARG A 1 89 ? -4.425 2.803 -2.354 1.00 95.31 89 ARG A CA 1
ATOM 728 C C . ARG A 1 89 ? -3.592 1.533 -2.545 1.00 95.31 89 ARG A C 1
ATOM 730 O O . ARG A 1 89 ? -3.681 0.905 -3.595 1.00 95.31 89 ARG A O 1
ATOM 737 N N . ALA A 1 90 ? -2.796 1.122 -1.555 1.00 95.69 90 ALA A N 1
ATOM 738 C CA . ALA A 1 90 ? -2.038 -0.127 -1.634 1.00 95.69 90 ALA A CA 1
ATOM 739 C C . ALA A 1 90 ? -2.951 -1.361 -1.726 1.00 95.69 90 ALA A C 1
ATOM 741 O O . ALA A 1 90 ? -2.677 -2.253 -2.530 1.00 95.69 90 ALA A O 1
ATOM 742 N N . PHE A 1 91 ? -4.029 -1.407 -0.943 1.00 96.00 91 PHE A N 1
ATOM 743 C CA . PHE A 1 91 ? -5.006 -2.499 -0.972 1.00 96.00 91 PHE A CA 1
ATOM 744 C C . PHE A 1 91 ? -5.868 -2.465 -2.245 1.00 96.00 91 PHE A C 1
ATOM 746 O O . PHE A 1 91 ? -6.055 -3.507 -2.880 1.00 96.00 91 PHE A O 1
ATOM 753 N N . ASP A 1 92 ? -6.259 -1.272 -2.706 1.00 96.56 92 ASP A N 1
ATOM 754 C CA . ASP A 1 92 ? -6.980 -1.090 -3.975 1.00 96.56 92 ASP A CA 1
ATOM 755 C C . ASP A 1 92 ? -6.183 -1.637 -5.171 1.00 96.56 92 ASP A C 1
ATOM 757 O O . ASP A 1 92 ? -6.712 -2.372 -6.008 1.00 96.56 92 ASP A O 1
ATOM 761 N N . LEU A 1 93 ? -4.877 -1.344 -5.231 1.00 96.31 93 LEU A N 1
ATOM 762 C CA . LEU A 1 93 ? -3.986 -1.792 -6.311 1.00 96.31 93 LEU A CA 1
ATOM 763 C C . LEU A 1 93 ? -3.853 -3.319 -6.400 1.00 96.31 93 LEU A C 1
ATOM 765 O O . LEU A 1 93 ? -3.622 -3.851 -7.487 1.00 96.31 93 LEU A O 1
ATOM 769 N N . ILE A 1 94 ? -4.002 -4.029 -5.278 1.00 96.00 94 ILE A N 1
ATOM 770 C CA . ILE A 1 94 ? -3.984 -5.501 -5.239 1.00 96.00 94 ILE A CA 1
ATOM 771 C C .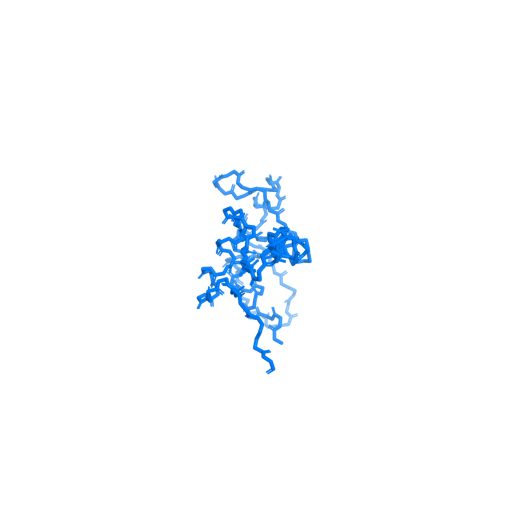 ILE A 1 94 ? -5.389 -6.109 -5.241 1.00 96.00 94 ILE A C 1
ATOM 773 O O . ILE A 1 94 ? -5.508 -7.331 -5.175 1.00 96.00 94 ILE A O 1
ATOM 777 N N . LYS A 1 95 ? -6.436 -5.280 -5.352 1.00 96.44 95 LYS A N 1
ATOM 778 C CA . LYS A 1 95 ? -7.846 -5.693 -5.341 1.00 96.44 95 LYS A CA 1
ATOM 779 C C . LYS A 1 95 ? -8.211 -6.504 -4.094 1.00 96.44 95 LYS A C 1
ATOM 781 O O . LYS A 1 95 ? -8.944 -7.487 -4.182 1.00 96.44 95 LYS A O 1
ATOM 786 N N . ALA A 1 96 ? -7.677 -6.102 -2.944 1.00 93.81 96 ALA A N 1
ATOM 787 C CA . ALA A 1 96 ? -7.978 -6.705 -1.653 1.00 93.81 96 ALA A CA 1
ATOM 788 C C . ALA A 1 96 ? -8.638 -5.677 -0.735 1.00 93.81 96 ALA A C 1
ATOM 790 O O . ALA A 1 96 ? -8.374 -4.483 -0.836 1.00 93.81 96 ALA A O 1
ATOM 791 N N . THR A 1 97 ? -9.478 -6.140 0.184 1.00 92.25 97 THR A N 1
ATOM 792 C CA . THR A 1 97 ? -9.980 -5.297 1.270 1.00 92.25 97 THR A CA 1
ATOM 793 C C . THR A 1 97 ? -8.914 -5.154 2.353 1.00 92.25 97 THR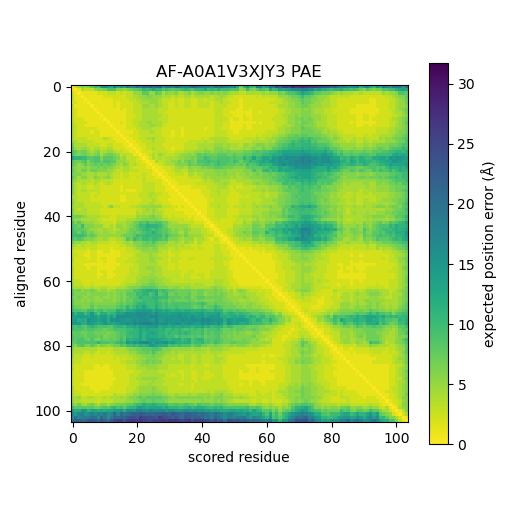 A C 1
ATOM 795 O O . THR A 1 97 ? -8.088 -6.049 2.551 1.00 92.25 97 THR A O 1
ATOM 798 N N . ILE A 1 98 ? -8.929 -4.029 3.075 1.00 91.00 98 ILE A N 1
ATOM 799 C CA . ILE A 1 98 ? -8.127 -3.899 4.295 1.00 91.00 98 ILE A CA 1
ATOM 800 C C . ILE A 1 98 ? -8.708 -4.886 5.315 1.00 91.00 98 ILE A C 1
ATOM 802 O O . ILE A 1 98 ? -9.901 -4.795 5.623 1.00 91.00 98 ILE A O 1
ATOM 806 N N . PRO A 1 99 ? -7.917 -5.849 5.816 1.00 84.44 99 PRO A N 1
ATOM 807 C CA . PRO A 1 99 ? -8.440 -6.893 6.680 1.00 84.44 99 PRO A CA 1
ATOM 808 C C . PRO A 1 99 ? -8.882 -6.301 8.020 1.00 84.44 99 PRO A C 1
ATOM 810 O O . PRO A 1 99 ? -8.077 -5.734 8.754 1.00 84.44 99 PRO A O 1
ATOM 813 N N . LEU A 1 100 ? -10.168 -6.468 8.340 1.00 79.25 100 LEU A N 1
ATOM 814 C CA . LEU A 1 100 ? -10.746 -6.096 9.639 1.00 79.25 100 LEU A CA 1
ATOM 815 C C . LEU A 1 100 ? -10.433 -7.146 10.721 1.00 79.25 100 LEU A C 1
ATOM 817 O O . LEU A 1 100 ? -10.358 -6.838 11.909 1.00 79.25 100 LEU A O 1
ATOM 821 N N . THR A 1 101 ? -10.218 -8.390 10.291 1.00 72.94 101 THR A N 1
ATOM 822 C CA . THR A 1 101 ? -9.978 -9.565 11.131 1.00 72.94 101 THR A CA 1
ATOM 823 C C . THR A 1 101 ? -8.882 -10.427 10.508 1.00 72.94 101 THR A C 1
ATOM 825 O O . THR A 1 101 ? -8.782 -10.516 9.283 1.00 72.94 101 THR A O 1
ATOM 828 N N . ILE A 1 102 ? -8.075 -11.094 11.332 1.00 66.06 102 ILE A N 1
ATOM 829 C CA . ILE A 1 102 ? -7.148 -12.136 10.866 1.00 66.06 102 ILE A CA 1
ATOM 830 C C . ILE A 1 102 ? -7.931 -13.453 10.853 1.00 66.06 102 ILE A C 1
ATOM 832 O O . ILE A 1 102 ? -8.618 -13.755 11.828 1.00 66.06 102 ILE A O 1
ATOM 836 N N . ALA A 1 103 ? -7.874 -14.202 9.749 1.00 61.06 103 ALA A N 1
ATOM 837 C CA . ALA A 1 103 ? -8.429 -15.553 9.711 1.00 61.06 103 ALA A CA 1
ATOM 838 C C . ALA A 1 103 ? -7.645 -16.439 10.693 1.00 61.06 103 ALA A C 1
ATOM 840 O O . ALA A 1 103 ? -6.413 -16.412 10.674 1.00 61.06 103 ALA A O 1
ATOM 841 N N . ALA A 1 104 ? -8.372 -17.137 11.567 1.00 50.34 104 ALA A N 1
ATOM 842 C CA . ALA A 1 104 ? -7.809 -18.060 12.551 1.00 50.34 104 ALA A CA 1
ATOM 843 C C . ALA A 1 104 ? -7.112 -19.255 11.888 1.00 50.34 104 ALA A C 1
ATOM 845 O O . ALA A 1 104 ? -7.588 -19.689 10.812 1.00 50.34 104 ALA A O 1
#

Radius of gyration: 18.8 Å; Cα contacts (8 Å, |Δi|>4): 101; chains: 1; bounding box: 41×33×62 Å

Solvent-accessible surface area (backbone atoms only — not comparable to full-atom values): 6608 Å² total; per-residue (Å²): 126,63,65,63,54,51,62,48,41,14,86,58,25,79,46,66,84,63,57,65,88,70,96,48,92,83,57,83,89,63,81,26,72,65,39,52,53,38,61,74,64,46,26,41,97,86,69,45,75,51,28,52,73,65,54,44,51,56,57,50,67,66,64,44,80,44,78,49,69,50,83,100,56,93,51,72,45,81,46,66,57,85,70,51,73,67,52,50,50,53,28,57,54,66,75,44,78,81,77,92,67,80,86,130